Protein AF-A0A8D0CVV3-F1 (afdb_monomer_lite)

Sequence (86 aa):
ILPLKTPVITIPPLLKLAALIVTILGLLLALELASLTSKQFKPTPHLALHHFSNILGFFPAIIHRFIPKLNLVLGQTIASQIVDQT

Foldseek 3Di:
DDPPDDDDDDDDPCVVCVVVVVVVVVVVVVVVVVVCVVDDPDPDDDCPVVCCVVCVNCCCVPPVPPVVVVVVVVVCCCCPPPNPVD

Radius of gyration: 26.93 Å; chains: 1; bounding box: 54×60×65 Å

Secondary structure (DSSP, 8-state):
----SPP-----HHHHHHHHHHHHHHHHHHHHHHHHTTS---SS---HHHHHHHTGGGHHHHHHHHHHHHHHHHHHHHIIIII---

Organism: Sander lucioperca (NCBI:txid283035)

Structure (mmCIF, N/CA/C/O backbone):
data_AF-A0A8D0CVV3-F1
#
_entry.id   AF-A0A8D0CVV3-F1
#
loop_
_atom_site.group_PDB
_atom_site.id
_atom_site.type_symbol
_atom_site.label_atom_id
_atom_site.label_alt_id
_atom_site.label_comp_id
_atom_site.label_asym_id
_atom_site.label_entity_id
_atom_site.label_seq_id
_atom_site.pdbx_PDB_ins_code
_atom_site.Cartn_x
_atom_site.Cartn_y
_atom_site.Cartn_z
_atom_site.occupancy
_atom_site.B_iso_or_equiv
_atom_site.auth_seq_id
_atom_site.auth_comp_id
_atom_site.auth_asym_id
_atom_site.auth_atom_id
_atom_site.pdbx_PDB_model_num
ATOM 1 N N . ILE A 1 1 ? 26.083 -38.462 -3.223 1.00 58.16 1 ILE A N 1
ATOM 2 C CA . ILE A 1 1 ? 26.610 -37.517 -4.239 1.00 58.16 1 ILE A CA 1
ATOM 3 C C . ILE A 1 1 ? 25.582 -36.408 -4.396 1.00 58.16 1 ILE A C 1
ATOM 5 O O . ILE A 1 1 ? 24.466 -36.699 -4.802 1.00 58.16 1 ILE A O 1
ATOM 9 N N . LEU A 1 2 ? 25.916 -35.182 -3.990 1.00 70.06 2 LEU A N 1
ATOM 10 C CA . LEU A 1 2 ? 25.085 -34.005 -4.261 1.00 70.06 2 LEU A CA 1
ATOM 11 C C . LEU A 1 2 ? 25.437 -33.486 -5.664 1.00 70.06 2 LEU A C 1
ATOM 13 O O . LEU A 1 2 ? 26.622 -33.484 -6.009 1.00 70.06 2 LEU A O 1
ATOM 17 N N . PRO A 1 3 ? 24.467 -33.069 -6.491 1.00 74.06 3 PRO A N 1
ATOM 18 C CA . PRO A 1 3 ? 24.780 -32.496 -7.791 1.00 74.06 3 PRO A CA 1
ATOM 19 C C . PRO A 1 3 ? 25.497 -31.154 -7.588 1.00 74.06 3 PRO A C 1
ATOM 21 O O . PRO A 1 3 ? 24.917 -30.204 -7.074 1.00 74.06 3 PRO A O 1
ATOM 24 N N . LEU A 1 4 ? 26.772 -31.081 -7.986 1.00 79.31 4 LEU A N 1
ATOM 25 C CA . LEU A 1 4 ? 27.604 -29.873 -7.862 1.00 79.31 4 LEU A CA 1
ATOM 26 C C . LEU A 1 4 ? 27.399 -28.867 -9.010 1.00 79.31 4 LEU A C 1
ATOM 28 O O . LEU A 1 4 ? 27.982 -27.786 -8.991 1.00 79.31 4 LEU A O 1
ATOM 32 N N . LYS A 1 5 ? 26.622 -29.226 -10.040 1.00 76.94 5 LYS A N 1
ATOM 33 C CA . LYS A 1 5 ? 26.357 -28.357 -11.192 1.00 76.94 5 LYS A CA 1
ATOM 34 C C . LYS A 1 5 ? 24.989 -27.715 -11.057 1.00 76.94 5 LYS A C 1
ATOM 36 O O . LYS A 1 5 ? 23.981 -28.409 -10.945 1.00 76.94 5 LYS A O 1
ATOM 41 N N . THR A 1 6 ? 24.968 -26.390 -11.120 1.00 80.31 6 THR A N 1
ATOM 42 C CA . THR A 1 6 ? 23.734 -25.635 -11.288 1.00 80.31 6 THR A CA 1
ATOM 43 C C . THR A 1 6 ? 23.055 -26.066 -12.593 1.00 80.31 6 THR A C 1
ATOM 45 O O . THR A 1 6 ? 23.713 -26.122 -13.638 1.00 80.31 6 THR A O 1
ATOM 48 N N . PRO A 1 7 ? 21.757 -26.411 -12.561 1.00 82.00 7 PRO A N 1
ATOM 49 C CA . PRO A 1 7 ? 21.022 -26.711 -13.778 1.00 82.00 7 PRO A CA 1
ATOM 50 C C . PRO A 1 7 ? 20.991 -25.464 -14.667 1.00 82.00 7 PRO A C 1
ATOM 52 O O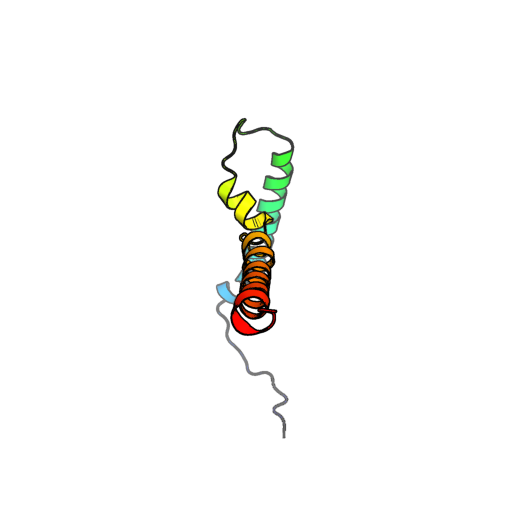 . PRO A 1 7 ? 20.791 -24.348 -14.184 1.00 82.00 7 PRO A O 1
ATOM 55 N N . VAL A 1 8 ? 21.196 -25.646 -15.972 1.00 83.12 8 VAL A N 1
ATOM 56 C CA . VAL A 1 8 ? 21.059 -24.553 -16.940 1.00 83.12 8 VAL A CA 1
ATOM 57 C C . VAL A 1 8 ? 19.574 -24.216 -17.049 1.00 83.12 8 VAL A C 1
ATOM 59 O O . VAL A 1 8 ? 18.798 -24.994 -17.597 1.00 83.12 8 VAL A O 1
ATOM 62 N N . ILE A 1 9 ? 19.178 -23.065 -16.506 1.00 85.81 9 ILE A N 1
ATOM 63 C CA . ILE A 1 9 ? 17.822 -22.530 -16.649 1.00 85.81 9 ILE A CA 1
ATOM 64 C C . ILE A 1 9 ? 17.833 -21.518 -17.797 1.00 85.81 9 ILE A C 1
ATOM 66 O O . ILE A 1 9 ? 18.524 -20.499 -17.731 1.00 85.81 9 ILE A O 1
ATOM 70 N N . THR A 1 10 ? 17.048 -21.772 -18.842 1.00 88.94 10 THR A N 1
ATOM 71 C CA . THR A 1 10 ? 16.832 -20.814 -19.932 1.00 88.94 10 THR A CA 1
ATOM 72 C C . THR A 1 10 ? 15.675 -19.891 -19.567 1.00 88.94 10 THR A C 1
ATOM 74 O O . THR A 1 10 ? 14.525 -20.318 -19.511 1.00 88.94 10 THR A O 1
ATOM 77 N N . ILE A 1 11 ? 15.976 -18.614 -19.320 1.00 93.25 11 ILE A N 1
ATOM 78 C CA . ILE A 1 11 ? 14.974 -17.572 -19.061 1.00 93.25 11 ILE A CA 1
ATOM 79 C C . ILE A 1 11 ? 14.889 -16.671 -20.300 1.00 93.25 11 ILE A C 1
ATOM 81 O O . ILE A 1 11 ? 15.933 -16.183 -20.747 1.00 93.25 11 ILE A O 1
ATOM 85 N N . PRO A 1 12 ? 13.689 -16.406 -20.850 1.00 95.06 12 PRO A N 1
ATOM 86 C CA . PRO A 1 12 ? 13.521 -15.451 -21.941 1.00 95.06 12 PRO A CA 1
ATOM 87 C C . PRO A 1 12 ? 14.105 -14.073 -21.574 1.00 95.06 12 PRO A C 1
ATOM 89 O O . PRO A 1 12 ? 13.893 -13.615 -20.446 1.00 95.06 12 PRO A O 1
ATOM 92 N N . PRO A 1 13 ? 14.803 -13.374 -22.492 1.00 93.31 13 PRO A N 1
ATOM 93 C CA . PRO A 1 13 ? 15.508 -12.126 -22.177 1.00 93.31 13 PRO A CA 1
ATOM 94 C C . PRO A 1 13 ? 14.638 -11.061 -21.497 1.00 93.31 13 PRO A C 1
ATOM 96 O O . PRO A 1 13 ? 15.094 -10.401 -20.565 1.00 93.31 13 PRO A O 1
ATOM 99 N N . LEU A 1 14 ? 13.370 -10.946 -21.908 1.00 95.44 14 LEU A N 1
ATOM 100 C CA . LEU A 1 14 ? 12.416 -10.011 -21.313 1.00 95.44 14 LEU A CA 1
ATOM 101 C C . LEU A 1 14 ? 12.195 -10.287 -19.819 1.00 95.44 14 LEU A C 1
ATOM 103 O O . LEU A 1 14 ? 12.290 -9.373 -19.007 1.00 95.44 14 LEU A O 1
ATOM 107 N N . LEU A 1 15 ? 11.955 -11.547 -19.445 1.00 95.81 15 LEU A N 1
ATOM 108 C CA . LEU A 1 15 ? 11.731 -11.930 -18.050 1.00 95.81 15 LEU A CA 1
ATOM 109 C C . LEU A 1 15 ? 13.006 -11.754 -17.214 1.00 95.81 15 LEU A C 1
ATOM 111 O O . LEU A 1 15 ? 12.938 -11.313 -16.070 1.00 95.81 15 LEU A O 1
ATOM 115 N N . LYS A 1 16 ? 14.175 -12.029 -17.806 1.00 93.25 16 LYS A N 1
ATOM 116 C CA . LYS A 1 16 ? 15.480 -11.856 -17.152 1.00 93.25 16 LYS A CA 1
ATOM 117 C C . LYS A 1 16 ? 15.769 -10.396 -16.786 1.00 93.25 16 LYS A C 1
ATOM 119 O O . LYS A 1 16 ? 16.405 -10.143 -15.768 1.00 93.25 16 LYS A O 1
ATOM 124 N N . LEU A 1 17 ? 15.316 -9.449 -17.607 1.00 97.44 17 LEU A N 1
ATOM 125 C CA . LEU A 1 17 ? 15.556 -8.014 -17.419 1.00 97.44 17 LEU A CA 1
ATOM 126 C C . LEU A 1 17 ? 14.380 -7.270 -16.768 1.00 97.44 17 LEU A C 1
ATOM 128 O O . LEU A 1 17 ? 14.531 -6.101 -16.417 1.00 97.44 17 LEU A O 1
ATOM 132 N N . ALA A 1 18 ? 13.231 -7.923 -16.572 1.00 97.50 18 ALA A N 1
ATOM 133 C CA . ALA A 1 18 ? 12.001 -7.286 -16.103 1.00 97.50 18 ALA A CA 1
ATOM 134 C C . ALA A 1 18 ? 12.184 -6.512 -14.788 1.00 97.50 18 ALA A C 1
ATOM 136 O O . ALA A 1 18 ? 11.796 -5.350 -14.704 1.00 97.50 18 ALA A O 1
ATOM 137 N N . ALA A 1 19 ? 12.830 -7.117 -13.786 1.00 96.88 19 ALA A N 1
ATOM 138 C CA . ALA A 1 19 ? 13.055 -6.466 -12.495 1.00 96.88 19 ALA A CA 1
ATOM 139 C C . ALA A 1 19 ? 13.899 -5.186 -12.625 1.00 96.88 19 ALA A C 1
ATOM 141 O O . ALA A 1 19 ? 13.582 -4.174 -12.000 1.00 96.88 19 ALA A O 1
ATOM 142 N N . LEU A 1 20 ? 14.933 -5.202 -13.475 1.00 98.12 20 LEU A N 1
ATOM 143 C CA . LEU A 1 20 ? 15.781 -4.035 -13.721 1.00 98.12 20 LEU A CA 1
ATOM 144 C C . LEU A 1 20 ? 14.987 -2.915 -14.403 1.00 98.12 20 LEU A C 1
ATOM 146 O O . LEU A 1 20 ? 15.020 -1.774 -13.947 1.00 98.12 20 LEU A O 1
ATOM 150 N N . ILE A 1 21 ? 14.233 -3.251 -15.454 1.00 98.31 21 ILE A N 1
ATOM 151 C CA . ILE A 1 21 ? 13.414 -2.290 -16.203 1.00 98.31 21 ILE A CA 1
ATOM 152 C C . ILE A 1 21 ? 12.357 -1.654 -15.290 1.00 98.31 21 ILE A C 1
ATOM 154 O O . ILE A 1 21 ? 12.259 -0.431 -15.235 1.00 98.31 21 ILE A O 1
ATOM 158 N N . VAL A 1 22 ? 11.603 -2.459 -14.533 1.00 98.44 22 VAL A N 1
ATOM 159 C CA . VAL A 1 22 ? 10.559 -1.965 -13.617 1.00 98.44 22 VAL A CA 1
ATOM 160 C C . VAL A 1 22 ? 11.152 -1.081 -12.520 1.00 98.44 22 VAL A C 1
ATOM 162 O O . VAL A 1 22 ? 10.563 -0.058 -12.184 1.00 98.44 22 VAL A O 1
ATOM 165 N N . THR A 1 23 ? 12.336 -1.419 -12.001 1.00 98.50 23 THR A N 1
ATOM 166 C CA . THR A 1 23 ? 13.007 -0.609 -10.972 1.00 98.50 23 THR A CA 1
ATOM 167 C C . THR A 1 23 ? 13.439 0.751 -11.517 1.00 98.50 23 THR A C 1
ATOM 169 O O . THR A 1 23 ? 13.185 1.771 -10.878 1.00 98.50 23 THR A O 1
ATOM 172 N N . ILE A 1 24 ? 14.044 0.792 -12.710 1.00 98.69 24 ILE A N 1
ATOM 173 C CA . ILE A 1 24 ? 14.449 2.051 -13.354 1.00 98.69 24 ILE A CA 1
ATOM 174 C C . ILE A 1 24 ? 13.218 2.918 -13.641 1.00 98.69 24 ILE A C 1
ATOM 176 O O . ILE A 1 24 ? 13.218 4.104 -13.318 1.00 98.69 24 ILE A O 1
ATOM 180 N N . LEU A 1 25 ? 12.150 2.332 -14.190 1.00 98.62 25 LEU A N 1
ATOM 181 C CA . LEU A 1 25 ? 10.898 3.049 -14.441 1.00 98.62 25 LEU A CA 1
ATOM 182 C C . LEU A 1 25 ? 10.280 3.588 -13.144 1.00 98.62 25 LEU A C 1
ATOM 184 O O . LEU A 1 25 ? 9.889 4.752 -13.095 1.00 98.62 25 LEU A O 1
ATOM 188 N N . GLY A 1 26 ? 10.236 2.778 -12.083 1.00 98.44 26 GLY A N 1
ATOM 189 C CA . GLY A 1 26 ? 9.736 3.195 -10.774 1.00 98.44 26 GLY A CA 1
ATOM 190 C C . GLY A 1 26 ? 10.530 4.361 -10.184 1.00 98.44 26 GLY A C 1
ATOM 191 O O . GLY A 1 26 ? 9.932 5.314 -9.689 1.00 98.44 26 GLY A O 1
ATOM 192 N N . LEU A 1 27 ? 11.862 4.332 -10.297 1.00 98.50 27 LEU A N 1
ATOM 193 C CA . LEU A 1 27 ? 12.733 5.413 -9.834 1.00 98.50 27 LEU A CA 1
ATOM 194 C C . LEU A 1 27 ? 12.475 6.722 -10.591 1.00 98.50 27 LEU A C 1
ATOM 196 O O . LEU A 1 27 ? 12.328 7.771 -9.965 1.00 98.50 27 LEU A O 1
ATOM 200 N N . LEU A 1 28 ? 12.394 6.666 -11.923 1.00 98.69 28 LEU A N 1
ATOM 201 C CA . LEU A 1 28 ? 12.143 7.849 -12.751 1.00 98.69 28 LEU A CA 1
ATOM 202 C C . LEU A 1 28 ? 10.771 8.467 -12.451 1.00 98.69 28 LEU A C 1
ATOM 204 O O . LEU A 1 28 ? 10.670 9.681 -12.282 1.00 98.69 28 LEU A O 1
ATOM 208 N N . LEU A 1 29 ? 9.729 7.639 -12.320 1.00 98.44 29 LEU A N 1
ATOM 209 C CA . LEU A 1 29 ? 8.387 8.103 -11.960 1.00 98.44 29 LEU A CA 1
ATOM 210 C C . LEU A 1 29 ? 8.351 8.717 -10.555 1.00 98.44 29 LEU A C 1
ATOM 212 O O . LEU A 1 29 ? 7.721 9.754 -10.361 1.00 98.44 29 LEU A O 1
ATOM 216 N N . ALA A 1 30 ? 9.033 8.111 -9.581 1.00 97.62 30 ALA A N 1
ATOM 217 C CA . ALA A 1 30 ? 9.088 8.629 -8.218 1.00 97.62 30 ALA A CA 1
ATOM 218 C C . ALA A 1 30 ? 9.798 9.989 -8.141 1.00 97.62 30 ALA A C 1
ATOM 220 O O . ALA A 1 30 ? 9.321 10.879 -7.439 1.00 97.62 30 ALA A O 1
ATOM 221 N N . LEU A 1 31 ? 10.898 10.170 -8.879 1.00 98.00 31 LEU A N 1
ATOM 222 C CA . LEU A 1 31 ? 11.613 11.448 -8.953 1.00 98.00 31 LEU A CA 1
ATOM 223 C C . LEU A 1 31 ? 10.740 12.555 -9.545 1.00 98.00 31 LEU A C 1
ATOM 225 O O . LEU A 1 31 ? 10.694 13.657 -8.996 1.00 98.00 31 LEU A O 1
ATOM 229 N N . GLU A 1 32 ? 10.013 12.258 -10.622 1.00 97.50 32 GLU A N 1
ATOM 230 C CA . GLU A 1 32 ? 9.106 13.233 -11.222 1.00 97.50 32 GLU A CA 1
ATOM 231 C C . GLU A 1 32 ? 7.956 13.575 -10.269 1.00 97.50 32 GLU A C 1
ATOM 233 O O . GLU A 1 32 ? 7.704 14.746 -10.005 1.00 97.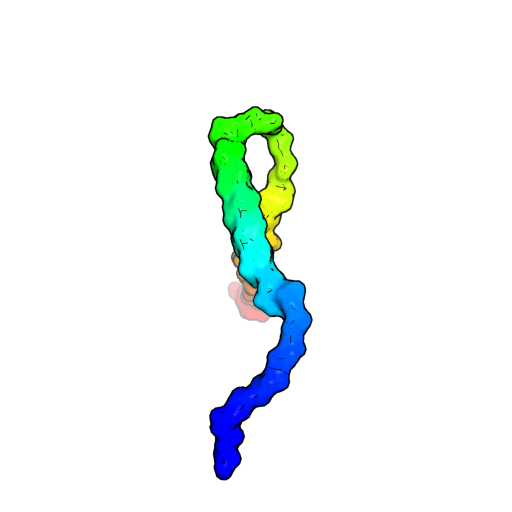50 32 GLU A O 1
ATOM 238 N N . LEU A 1 33 ? 7.310 12.578 -9.655 1.00 95.44 33 LEU A N 1
ATOM 239 C CA . LEU A 1 33 ? 6.257 12.824 -8.664 1.00 95.44 33 LEU A CA 1
ATOM 240 C C . LEU A 1 33 ? 6.761 13.660 -7.480 1.00 95.44 33 LEU A C 1
ATOM 242 O O . LEU A 1 33 ? 6.049 14.559 -7.034 1.00 95.44 33 LEU A O 1
ATOM 246 N N . ALA A 1 34 ? 7.983 13.411 -7.001 1.00 96.12 34 ALA A N 1
ATOM 247 C CA . ALA A 1 34 ? 8.603 14.192 -5.935 1.00 96.12 34 ALA A CA 1
ATOM 248 C C . ALA A 1 34 ? 8.805 15.660 -6.343 1.00 96.12 34 ALA A C 1
ATOM 250 O O . ALA A 1 34 ? 8.502 16.555 -5.551 1.00 96.12 34 ALA A O 1
ATOM 251 N N . SER A 1 35 ? 9.238 15.929 -7.580 1.00 95.69 35 SER A N 1
ATOM 252 C CA . SER A 1 35 ? 9.410 17.299 -8.087 1.00 95.69 35 SER A CA 1
ATOM 253 C C . SER A 1 35 ? 8.078 18.069 -8.125 1.00 95.69 35 SER A C 1
ATOM 255 O O . SER A 1 35 ? 8.015 19.257 -7.783 1.00 95.69 35 SER A O 1
ATOM 257 N N . LEU A 1 36 ? 6.988 17.367 -8.454 1.00 95.31 36 LEU A N 1
ATOM 258 C CA . LEU A 1 36 ? 5.638 17.917 -8.554 1.00 95.31 36 LEU A CA 1
ATOM 259 C C . LEU A 1 36 ? 5.008 18.239 -7.190 1.00 95.31 36 LEU A C 1
ATOM 261 O O . LEU A 1 36 ? 4.094 19.059 -7.149 1.00 95.31 36 LEU A O 1
ATOM 265 N N . THR A 1 37 ? 5.502 17.680 -6.078 1.00 92.88 37 THR A N 1
ATOM 266 C CA . THR A 1 37 ? 4.958 17.949 -4.725 1.00 92.88 37 THR A CA 1
ATOM 267 C C . THR A 1 37 ? 5.054 19.416 -4.298 1.00 92.88 37 THR A C 1
ATOM 269 O O . THR A 1 37 ? 4.255 19.878 -3.488 1.00 92.88 37 THR A O 1
ATOM 272 N N . SER A 1 38 ? 6.001 20.165 -4.869 1.00 93.06 38 SER A N 1
ATOM 273 C CA . SER A 1 38 ? 6.179 21.602 -4.622 1.00 93.06 38 SER A CA 1
ATOM 274 C C . SER A 1 38 ? 5.128 22.484 -5.309 1.00 93.06 38 SER A C 1
ATOM 276 O O . SER A 1 38 ? 5.071 23.689 -5.062 1.00 93.06 38 SER A O 1
ATOM 278 N N . LYS A 1 39 ? 4.295 21.907 -6.182 1.00 93.25 39 LYS A N 1
ATOM 279 C CA . LYS A 1 39 ? 3.319 22.622 -7.008 1.00 93.25 39 LYS A CA 1
ATOM 280 C C . LYS A 1 39 ? 1.901 22.203 -6.632 1.00 93.25 39 LYS A C 1
ATOM 282 O O . LYS A 1 39 ? 1.593 21.018 -6.539 1.00 93.25 39 LYS A O 1
ATOM 287 N N . GLN A 1 40 ? 1.005 23.178 -6.492 1.00 86.75 40 GLN A N 1
ATOM 288 C CA . GLN A 1 40 ? -0.412 22.899 -6.263 1.00 86.75 40 GLN A CA 1
ATOM 289 C C . GLN A 1 40 ? -1.156 22.739 -7.597 1.00 86.75 40 GLN A C 1
ATOM 291 O O . GLN A 1 40 ? -1.499 23.724 -8.246 1.00 86.75 40 GLN A O 1
ATOM 296 N N . PHE A 1 41 ? -1.419 21.493 -8.004 1.00 88.75 41 PHE A N 1
ATOM 297 C CA . PHE A 1 41 ? -2.096 21.177 -9.275 1.00 88.75 41 PHE A CA 1
ATOM 298 C C . PHE A 1 41 ? -3.623 21.229 -9.198 1.00 88.75 41 PHE A C 1
ATOM 300 O O . PHE A 1 41 ? -4.284 21.550 -10.185 1.00 88.75 41 PHE A O 1
ATOM 307 N N . LYS A 1 42 ? -4.199 20.866 -8.048 1.00 90.44 42 LYS A N 1
ATOM 308 C CA . LYS A 1 42 ? -5.648 20.847 -7.824 1.00 90.44 42 LYS A CA 1
ATOM 309 C C . LYS A 1 42 ? -5.945 21.346 -6.413 1.00 90.44 42 LYS A C 1
ATOM 311 O O . LYS A 1 42 ? -5.467 20.723 -5.469 1.00 90.44 42 LYS A O 1
ATOM 316 N N . PRO A 1 43 ? -6.766 22.399 -6.246 1.00 91.31 43 PRO A N 1
ATOM 317 C CA . PRO A 1 43 ? -7.178 22.866 -4.921 1.00 91.31 43 PRO A CA 1
ATOM 318 C C . PRO A 1 43 ? -7.852 21.770 -4.083 1.00 91.31 43 PRO A C 1
ATOM 320 O O . PRO A 1 43 ? -7.656 21.706 -2.874 1.00 91.31 43 PRO A O 1
ATOM 323 N N . THR A 1 44 ? -8.609 20.883 -4.735 1.00 94.06 44 THR A N 1
ATOM 324 C CA . THR A 1 44 ? -9.325 19.759 -4.117 1.00 94.06 44 THR A CA 1
ATOM 325 C C . THR A 1 44 ? -8.931 18.438 -4.795 1.00 94.06 44 THR A C 1
ATOM 327 O O . THR A 1 44 ? -9.551 18.016 -5.776 1.00 94.06 44 THR A O 1
ATOM 330 N N . PRO A 1 45 ? -7.858 17.768 -4.337 1.00 92.94 45 PRO A N 1
ATOM 331 C CA . PRO A 1 45 ? -7.424 16.506 -4.924 1.00 92.94 45 PRO A CA 1
ATOM 332 C C . PRO A 1 45 ? -8.350 15.344 -4.534 1.00 92.94 45 PRO A C 1
ATOM 334 O O . PRO A 1 45 ? -8.949 15.320 -3.461 1.00 92.94 45 PRO A O 1
ATOM 337 N N . HIS A 1 46 ? -8.425 14.329 -5.395 1.00 94.25 46 HIS A N 1
ATOM 338 C CA . HIS A 1 46 ? -9.120 13.082 -5.083 1.00 94.25 46 HIS A CA 1
ATOM 339 C C . HIS A 1 46 ? -8.209 12.164 -4.253 1.00 94.25 46 HIS A C 1
ATOM 341 O O . HIS A 1 46 ? -7.286 11.546 -4.784 1.00 94.25 46 HIS A O 1
ATOM 347 N N . LEU A 1 47 ? -8.470 12.064 -2.948 1.00 95.56 47 LEU A N 1
ATOM 348 C CA . LEU A 1 47 ? -7.566 11.417 -1.986 1.00 95.56 47 LEU A CA 1
ATOM 349 C C . LEU A 1 47 ? -7.933 9.974 -1.612 1.00 95.56 47 LEU A C 1
ATOM 351 O O . LEU A 1 47 ? -7.226 9.376 -0.808 1.00 95.56 47 LEU A O 1
ATOM 355 N N . ALA A 1 48 ? -8.992 9.383 -2.174 1.00 96.69 48 ALA A N 1
ATOM 356 C CA . ALA A 1 48 ? -9.472 8.069 -1.724 1.00 96.69 48 ALA A CA 1
ATOM 357 C C . ALA A 1 48 ? -8.387 6.972 -1.790 1.00 96.69 48 ALA A C 1
ATOM 359 O O . ALA A 1 48 ? -8.162 6.267 -0.808 1.00 96.69 48 ALA A O 1
ATOM 360 N N . LEU A 1 49 ? -7.660 6.877 -2.912 1.00 96.81 49 LEU A N 1
ATOM 361 C CA . LEU A 1 49 ? -6.574 5.900 -3.086 1.00 96.81 49 LEU A CA 1
ATOM 362 C C . LEU A 1 49 ? -5.350 6.224 -2.221 1.00 96.81 49 LEU A C 1
ATOM 364 O O . LEU A 1 49 ? -4.732 5.320 -1.663 1.00 96.81 49 LEU A O 1
ATOM 368 N N . HIS A 1 50 ? -5.034 7.513 -2.064 1.00 95.81 50 HIS A N 1
ATOM 369 C CA . HIS A 1 50 ? -3.960 7.964 -1.183 1.00 95.81 50 HIS A CA 1
ATOM 370 C C . HIS A 1 50 ? -4.246 7.573 0.274 1.00 95.81 50 HIS A C 1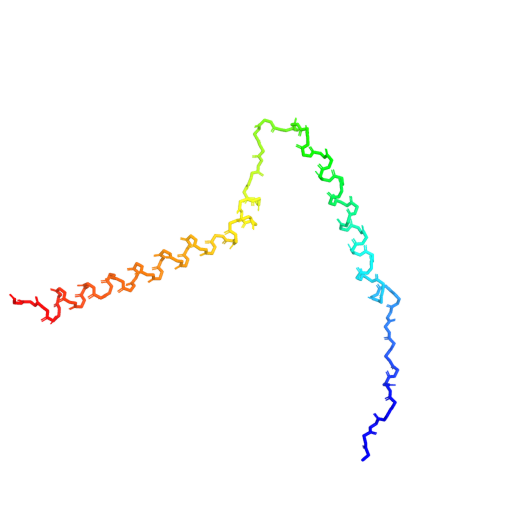
ATOM 372 O O . HIS A 1 50 ? -3.397 6.981 0.933 1.00 95.81 50 HIS A O 1
ATOM 378 N N . HIS A 1 51 ? -5.461 7.825 0.767 1.00 97.62 51 HIS A N 1
ATOM 379 C CA . HIS A 1 51 ? -5.879 7.434 2.112 1.00 97.62 51 HIS A CA 1
ATOM 380 C C . HIS A 1 51 ? -5.894 5.918 2.294 1.00 97.62 51 HIS A C 1
ATOM 382 O O . HIS A 1 51 ? -5.393 5.438 3.305 1.00 97.62 51 HIS A O 1
ATOM 388 N N . PHE A 1 52 ? -6.407 5.158 1.323 1.00 98.00 52 PHE A N 1
ATOM 389 C CA . PHE A 1 52 ? -6.369 3.698 1.387 1.00 98.00 52 PHE A CA 1
ATOM 390 C C . PHE A 1 52 ? -4.931 3.184 1.543 1.00 98.00 52 PHE A C 1
ATOM 392 O O . PHE A 1 52 ? -4.650 2.420 2.464 1.00 98.00 52 PHE A O 1
ATOM 399 N N . SER A 1 53 ? -4.004 3.649 0.698 1.00 97.75 53 SER A N 1
ATOM 400 C CA . SER A 1 53 ? -2.600 3.229 0.757 1.00 97.75 53 SER A CA 1
ATOM 401 C C . SER A 1 53 ? -1.905 3.685 2.043 1.00 97.75 53 SER A C 1
ATOM 403 O O . SER A 1 53 ? -1.153 2.916 2.635 1.00 97.75 53 SER A O 1
ATOM 405 N N . ASN A 1 54 ? -2.149 4.921 2.488 1.00 97.12 54 ASN A N 1
ATOM 406 C CA . ASN A 1 54 ? -1.453 5.508 3.634 1.00 97.12 54 ASN A CA 1
ATOM 407 C C . ASN A 1 54 ? -1.987 4.996 4.985 1.00 97.12 54 ASN A C 1
ATOM 409 O O . ASN A 1 54 ? -1.248 4.939 5.961 1.00 97.12 54 ASN A O 1
ATOM 413 N N . ILE A 1 55 ? -3.258 4.586 5.055 1.00 97.25 55 ILE A N 1
ATOM 414 C CA . ILE A 1 55 ? -3.907 4.080 6.280 1.00 97.25 55 ILE A CA 1
ATOM 415 C C . ILE A 1 55 ? -3.900 2.537 6.293 1.00 97.25 55 ILE A C 1
ATOM 417 O O . ILE A 1 55 ? -4.786 1.900 6.860 1.00 97.25 55 ILE A O 1
ATOM 421 N N . LEU A 1 56 ? -2.900 1.908 5.662 1.00 97.31 56 LEU A N 1
ATOM 422 C CA . LEU A 1 56 ? -2.706 0.449 5.649 1.00 97.31 56 LEU A CA 1
ATOM 423 C C . LEU A 1 56 ? -3.961 -0.323 5.199 1.00 97.31 56 LEU A C 1
ATOM 425 O O . LEU A 1 56 ? -4.368 -1.299 5.829 1.00 97.31 56 LEU A O 1
ATOM 429 N N . GLY A 1 57 ? -4.645 0.164 4.163 1.00 97.25 57 GLY A N 1
ATOM 430 C CA . GLY A 1 57 ? -5.897 -0.425 3.686 1.00 97.25 57 GLY A CA 1
ATOM 431 C C . GLY A 1 57 ? -7.031 -0.377 4.715 1.00 97.25 57 GLY A C 1
ATOM 432 O O . GLY A 1 57 ? -7.895 -1.248 4.718 1.00 97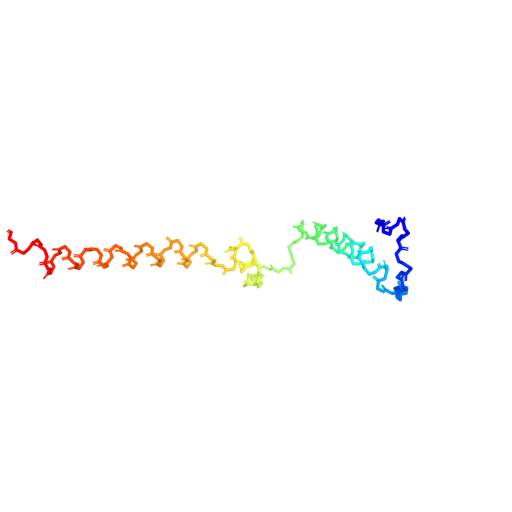.25 57 GLY A O 1
ATOM 433 N N . PHE A 1 58 ? -7.007 0.606 5.621 1.00 97.69 58 PHE A N 1
ATOM 434 C CA . PHE A 1 58 ? -7.904 0.744 6.775 1.00 97.69 58 PHE A CA 1
ATOM 435 C C . PHE A 1 58 ? -7.788 -0.374 7.823 1.00 97.69 58 PHE A C 1
ATOM 437 O O . PHE A 1 58 ? -8.618 -0.449 8.733 1.00 97.69 58 PHE A O 1
ATOM 444 N N . PHE A 1 59 ? -6.745 -1.207 7.761 1.00 98.00 59 PHE A N 1
ATOM 445 C CA . PHE A 1 59 ? -6.602 -2.367 8.638 1.00 98.00 59 PHE A CA 1
ATOM 446 C C . PHE A 1 59 ? -6.635 -2.008 10.135 1.00 98.00 59 PHE A C 1
ATOM 448 O O . PHE A 1 59 ? -7.474 -2.572 10.838 1.00 98.00 59 PHE A O 1
ATOM 455 N N . PRO A 1 60 ? -5.846 -1.044 10.658 1.00 97.50 60 PRO A N 1
ATOM 456 C CA . PRO A 1 60 ? -5.903 -0.709 12.083 1.00 97.50 60 PRO A CA 1
ATOM 457 C C . PRO A 1 60 ? -7.262 -0.140 12.506 1.00 97.50 60 PRO A C 1
ATOM 459 O O . PRO A 1 60 ? -7.747 -0.432 13.596 1.00 97.50 60 PRO A O 1
ATOM 462 N N . ALA A 1 61 ? -7.902 0.652 11.639 1.00 97.31 61 ALA A N 1
ATOM 463 C CA . ALA A 1 61 ? -9.203 1.255 11.922 1.00 97.31 61 ALA A CA 1
ATOM 464 C C . ALA A 1 61 ? -10.312 0.201 12.052 1.00 97.31 61 ALA A C 1
ATOM 466 O O . ALA A 1 61 ? -11.230 0.381 12.851 1.00 97.31 61 ALA A O 1
ATOM 467 N N . ILE A 1 62 ? -10.206 -0.898 11.302 1.00 98.06 62 ILE A N 1
ATOM 468 C CA . ILE A 1 62 ? -11.141 -2.020 11.360 1.00 98.06 62 ILE A CA 1
ATOM 469 C C . ILE A 1 62 ? -10.726 -2.979 12.476 1.00 98.06 62 ILE A C 1
ATOM 471 O O . ILE A 1 62 ? -11.452 -3.140 13.450 1.00 98.06 62 ILE A O 1
ATOM 475 N N . ILE A 1 63 ? -9.546 -3.589 12.386 1.00 98.38 63 ILE A N 1
ATOM 476 C CA . ILE A 1 63 ? -9.155 -4.724 13.229 1.00 98.38 63 ILE A CA 1
ATOM 477 C C . ILE A 1 63 ? -8.883 -4.314 14.676 1.00 98.38 63 ILE A C 1
ATOM 479 O O . ILE A 1 63 ? -9.433 -4.935 15.585 1.00 98.38 63 ILE A O 1
ATOM 483 N N . HIS A 1 64 ? -8.115 -3.244 14.919 1.00 98.12 64 HIS A N 1
ATOM 484 C CA . HIS A 1 64 ? -7.795 -2.824 16.294 1.00 98.12 64 HIS A CA 1
ATOM 485 C C . HIS A 1 64 ? -9.000 -2.221 17.028 1.00 98.12 64 HIS A C 1
ATOM 487 O O . HIS A 1 64 ? -8.936 -2.016 18.235 1.00 98.12 64 HIS A O 1
ATOM 493 N N . ARG A 1 65 ? -10.100 -1.923 16.326 1.00 97.31 65 ARG A N 1
ATOM 494 C CA . ARG A 1 65 ? -11.337 -1.426 16.944 1.00 97.31 65 ARG A CA 1
ATOM 495 C C . ARG A 1 65 ? -12.400 -2.508 17.054 1.00 97.31 65 ARG A C 1
ATOM 497 O O . ARG A 1 65 ? -13.008 -2.659 18.109 1.00 97.31 65 ARG A O 1
ATOM 504 N N . PHE A 1 66 ? -12.629 -3.255 15.980 1.00 98.44 66 PHE A N 1
ATOM 505 C CA . PHE A 1 66 ? -13.712 -4.226 15.895 1.00 98.44 66 PHE A CA 1
ATOM 506 C C . PHE A 1 66 ? -13.473 -5.437 16.795 1.00 98.44 66 PHE A C 1
ATOM 508 O O . PHE A 1 66 ? -14.348 -5.775 17.589 1.00 98.44 66 PHE A O 1
ATOM 515 N N . ILE A 1 67 ? -12.286 -6.051 16.729 1.00 98.06 67 ILE A N 1
ATOM 516 C CA . ILE A 1 67 ? -11.998 -7.271 17.493 1.00 98.06 67 ILE A CA 1
ATOM 517 C C . ILE A 1 67 ? -12.012 -7.009 19.008 1.00 98.06 67 ILE A C 1
ATOM 519 O O . ILE A 1 67 ? -12.720 -7.728 19.716 1.00 98.06 67 ILE A O 1
ATOM 523 N N . PRO A 1 68 ? -11.345 -5.962 19.543 1.00 98.25 68 PRO A N 1
ATOM 524 C CA . PRO A 1 68 ? -11.423 -5.680 20.975 1.00 98.25 68 PRO A CA 1
ATOM 525 C C . PRO A 1 68 ? -12.838 -5.331 21.430 1.00 98.25 68 PRO A C 1
ATOM 527 O O . PRO A 1 68 ? -13.272 -5.809 22.473 1.00 98.25 68 PRO A O 1
ATOM 530 N N . LYS A 1 69 ? -13.590 -4.556 20.635 1.00 98.12 69 LYS A N 1
ATOM 531 C CA . LYS A 1 69 ? -14.989 -4.243 20.950 1.00 98.12 69 LYS A CA 1
ATOM 532 C C . LYS A 1 69 ? -15.828 -5.513 21.059 1.00 98.12 69 LYS A C 1
ATOM 534 O O . LYS A 1 69 ? -16.587 -5.639 22.012 1.00 98.12 69 LYS A O 1
ATOM 539 N N . LEU A 1 70 ? -15.690 -6.440 20.113 1.00 98.25 70 LEU A N 1
ATOM 540 C CA . LEU A 1 70 ? -16.419 -7.704 20.136 1.00 98.25 70 LEU A CA 1
ATOM 541 C C . LEU A 1 70 ? -16.093 -8.514 21.398 1.00 98.25 70 LEU A C 1
ATOM 543 O O . LEU A 1 70 ? -17.008 -8.961 22.083 1.00 98.25 70 LEU A O 1
ATOM 547 N N . ASN A 1 71 ? -14.808 -8.629 21.742 1.00 97.94 71 ASN A N 1
ATOM 548 C CA . ASN A 1 71 ? -14.369 -9.340 22.943 1.00 97.94 71 ASN A CA 1
ATOM 549 C C . ASN A 1 71 ? -14.907 -8.698 24.227 1.00 97.94 71 ASN A C 1
ATOM 551 O O . ASN A 1 71 ? -15.381 -9.405 25.112 1.00 97.94 71 ASN A O 1
ATOM 555 N N . LEU A 1 72 ? -14.865 -7.367 24.325 1.00 97.38 72 LEU A N 1
ATOM 556 C CA . LEU A 1 72 ? -15.363 -6.640 25.494 1.00 97.38 72 LEU A CA 1
ATOM 557 C C . LEU A 1 72 ? -16.880 -6.762 25.638 1.00 97.38 72 LEU A C 1
ATOM 559 O O . LEU A 1 72 ? -17.362 -6.984 26.743 1.00 97.38 72 LEU A O 1
ATOM 563 N N . VAL A 1 73 ? -17.629 -6.658 24.537 1.00 97.38 7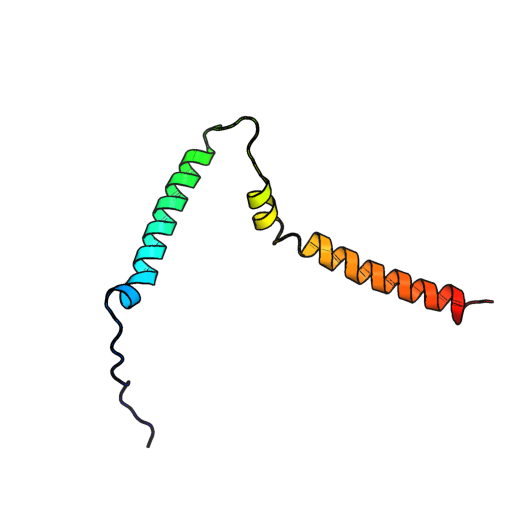3 VAL A N 1
ATOM 564 C CA . VAL A 1 73 ? -19.089 -6.839 24.546 1.00 97.38 73 VAL A CA 1
ATOM 565 C C . VAL A 1 73 ? -19.449 -8.259 24.967 1.00 97.38 73 VAL A C 1
ATOM 567 O O . VAL A 1 73 ? -20.314 -8.438 25.821 1.00 97.38 73 VAL A O 1
ATOM 570 N N . LEU A 1 74 ? -18.770 -9.271 24.423 1.00 96.25 74 LEU A N 1
ATOM 571 C CA . LEU A 1 74 ? -19.008 -10.661 24.800 1.00 96.25 74 LEU A CA 1
ATOM 572 C C . LEU A 1 74 ? -18.671 -10.907 26.276 1.00 96.25 74 LEU A C 1
ATOM 574 O O . LEU A 1 74 ? -19.491 -11.466 27.000 1.00 96.25 74 LEU A O 1
ATOM 578 N N . GLY A 1 75 ? -17.508 -10.439 26.737 1.00 95.25 75 GLY A N 1
ATOM 579 C CA . GLY A 1 75 ? -17.091 -10.558 28.134 1.00 95.25 75 GLY A CA 1
ATOM 580 C C . GLY A 1 75 ? -18.065 -9.875 29.095 1.00 95.25 75 GLY A C 1
ATOM 581 O O . GLY A 1 75 ? -18.479 -10.481 30.078 1.00 95.25 75 GLY A O 1
ATOM 582 N N . GLN A 1 76 ? -18.504 -8.654 28.777 1.00 94.81 76 GLN A N 1
ATOM 583 C CA . GLN A 1 76 ? -19.489 -7.923 29.576 1.00 94.81 76 GLN A CA 1
ATOM 584 C C . GLN A 1 76 ? -20.864 -8.602 29.564 1.00 94.81 76 GLN A C 1
ATOM 586 O O . GLN A 1 76 ? -21.532 -8.632 30.596 1.00 94.81 76 GLN A O 1
ATOM 591 N N . THR A 1 77 ? -21.284 -9.173 28.435 1.00 94.00 77 THR A N 1
ATOM 592 C CA . THR A 1 77 ? -22.554 -9.908 28.343 1.00 94.00 77 THR A CA 1
ATOM 593 C C . THR A 1 77 ? -22.519 -11.161 29.216 1.00 94.00 77 THR A C 1
ATOM 595 O O . THR A 1 77 ? -23.455 -11.397 29.969 1.00 94.00 77 THR A O 1
ATOM 598 N N . ILE A 1 78 ? -21.428 -11.934 29.178 1.00 93.81 78 ILE A N 1
ATOM 599 C CA . ILE A 1 78 ? -21.267 -13.129 30.020 1.00 93.81 78 ILE A CA 1
ATOM 600 C C . ILE A 1 78 ? -21.258 -12.747 31.505 1.00 93.81 78 ILE A C 1
ATOM 602 O O . ILE A 1 78 ? -22.010 -13.330 32.283 1.00 93.81 78 ILE A O 1
ATOM 606 N N . ALA A 1 79 ? -20.459 -11.750 31.890 1.00 91.75 79 ALA A N 1
ATOM 607 C CA . ALA A 1 79 ? -20.395 -11.284 33.272 1.00 91.75 79 ALA A CA 1
ATOM 608 C C . ALA A 1 79 ? -21.773 -10.810 33.763 1.00 91.75 79 ALA A C 1
ATOM 610 O O . ALA A 1 79 ? -22.308 -11.355 34.716 1.00 91.75 79 ALA A O 1
ATOM 611 N N . SER A 1 80 ? -22.412 -9.876 33.051 1.00 88.62 80 SER A N 1
ATOM 612 C CA . SER A 1 80 ? -23.661 -9.248 33.513 1.00 88.62 80 SER A CA 1
ATOM 613 C C . SER A 1 80 ? -24.923 -10.106 33.387 1.00 88.62 80 SER A C 1
ATOM 615 O O . SER A 1 80 ? -25.884 -9.866 34.114 1.00 88.62 80 SER A O 1
ATOM 617 N N . GLN A 1 81 ? -24.971 -11.059 32.451 1.00 83.19 81 GLN A N 1
ATOM 618 C CA . GLN A 1 81 ? -26.189 -11.833 32.172 1.00 83.19 81 GLN A CA 1
ATOM 619 C C . GLN A 1 81 ? -26.112 -13.294 32.613 1.00 83.19 81 GLN A C 1
ATOM 621 O O . GLN A 1 81 ? -27.151 -13.943 32.676 1.00 83.19 81 GLN A O 1
ATOM 626 N N . ILE A 1 82 ? -24.918 -13.833 32.882 1.00 77.94 82 ILE A N 1
ATOM 627 C CA . ILE A 1 82 ? -24.742 -15.270 33.148 1.00 77.94 82 ILE A CA 1
ATOM 628 C C . ILE A 1 82 ? -24.060 -15.526 34.494 1.00 77.94 82 ILE A C 1
ATOM 630 O O . ILE A 1 82 ? -24.470 -16.447 35.194 1.00 77.94 82 ILE A O 1
ATOM 634 N N . VAL A 1 83 ? -23.030 -14.754 34.855 1.00 78.38 83 VAL A N 1
ATOM 635 C CA . VAL A 1 83 ? -22.181 -15.066 36.022 1.00 78.38 83 VAL A CA 1
ATOM 636 C C . VAL A 1 83 ? -22.491 -14.180 37.232 1.00 78.38 83 VAL A C 1
ATOM 638 O O . VAL A 1 83 ? -22.779 -14.704 38.303 1.00 78.38 83 VAL A O 1
ATOM 641 N N . ASP A 1 84 ? -22.502 -12.859 37.062 1.00 72.56 84 ASP A N 1
ATOM 642 C CA . ASP A 1 84 ? -22.528 -11.874 38.153 1.00 72.56 84 ASP A CA 1
ATOM 643 C C . ASP A 1 84 ? -23.946 -11.314 38.406 1.00 72.56 84 ASP A C 1
ATOM 645 O O . ASP A 1 84 ? -24.131 -10.116 38.610 1.00 72.56 84 ASP A O 1
ATOM 649 N N . GLN A 1 85 ? -24.983 -12.161 38.354 1.00 63.28 85 GLN A N 1
ATOM 650 C CA . GLN A 1 85 ? -26.385 -11.739 38.556 1.00 63.28 85 GLN A CA 1
ATOM 651 C C . GLN A 1 85 ? -26.800 -11.524 40.031 1.00 63.28 85 GLN A C 1
ATOM 653 O O . GLN A 1 85 ? -27.994 -11.441 40.326 1.00 63.28 85 GLN A O 1
ATOM 658 N N . THR A 1 86 ? -25.851 -11.406 40.960 1.00 58.50 86 THR A N 1
ATOM 659 C CA . THR A 1 86 ? -26.096 -11.098 42.384 1.00 58.50 86 THR A CA 1
ATOM 660 C C . THR A 1 86 ? -25.160 -10.005 42.857 1.00 58.50 86 THR A C 1
ATOM 662 O O . THR A 1 86 ? -25.648 -9.063 43.515 1.00 58.50 86 THR A O 1
#

InterPro domains:
  IPR010934 NADH dehydrogenase subunit 5, C-terminal [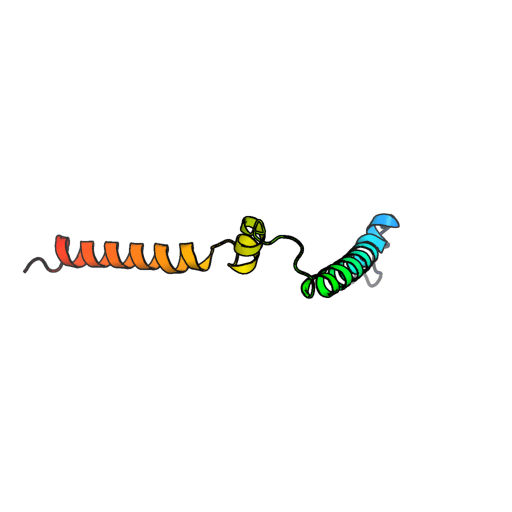PF06455] (1-86)

pLDDT: mean 92.28, std 9.1, range [58.16, 98.69]